Protein AF-A0A399FX85-F1 (afdb_monomer_lite)

pLDDT: mean 77.05, std 16.87, range [41.75, 94.81]

Secondary structure (DSSP, 8-state):
----------------PPPPPPHHHHHHHHHHTTTS-HHHHHHHTT--HHHHHHHHHHHSPPPPP--TTSHHHHHHHHTT--EEEEE-TTT--EEEEETT--B-TTT-PBP-GGGB-

Foldseek 3Di:
DDDDDDPDPPDDDDDDDQDDDDPVLLVVLVVCVVPDDLVVNCVVVVHDSVSSVVSVCVPDDPDPPPPPVCVVVVVVVVVPDPWFFFQDPPVRDTDTDGPPDQADPPPRDGTDPVRTD

Structure (mmCIF, N/CA/C/O backbone):
data_AF-A0A399FX85-F1
#
_entry.id   AF-A0A399FX85-F1
#
loop_
_atom_site.group_PDB
_atom_site.id
_atom_site.type_symbol
_atom_site.label_atom_id
_atom_site.label_alt_id
_atom_site.label_comp_id
_atom_site.label_asym_id
_atom_site.label_entity_id
_atom_site.label_seq_id
_atom_site.pdbx_PDB_ins_code
_atom_site.Cartn_x
_atom_site.Cartn_y
_atom_site.Cartn_z
_atom_site.occupancy
_atom_site.B_iso_or_equiv
_atom_site.auth_seq_id
_atom_site.auth_comp_id
_atom_site.auth_asym_id
_atom_site.auth_atom_id
_atom_site.pdbx_PDB_model_num
ATOM 1 N N . MET A 1 1 ? -49.935 10.277 -2.585 1.00 41.75 1 MET A N 1
ATOM 2 C CA . MET A 1 1 ? -48.493 10.017 -2.371 1.00 41.75 1 MET A CA 1
ATOM 3 C C . MET A 1 1 ? -48.065 10.691 -1.070 1.00 41.75 1 MET A C 1
ATOM 5 O O . MET A 1 1 ? -47.960 11.910 -1.037 1.00 41.75 1 MET A O 1
ATOM 9 N N . ALA A 1 2 ? -47.926 9.936 0.023 1.00 44.16 2 ALA A N 1
ATOM 10 C CA . ALA A 1 2 ? -47.596 10.480 1.344 1.00 44.16 2 ALA A CA 1
ATOM 11 C C . ALA A 1 2 ? -46.074 10.662 1.495 1.00 44.16 2 ALA A C 1
ATOM 13 O O . ALA A 1 2 ? -45.313 9.718 1.291 1.00 44.16 2 ALA A O 1
ATOM 14 N N . LYS A 1 3 ? -45.623 11.870 1.850 1.00 46.69 3 LYS A N 1
ATOM 15 C CA . LYS A 1 3 ? -44.220 12.147 2.193 1.00 46.69 3 LYS A CA 1
ATOM 16 C C . LYS A 1 3 ? -44.025 11.888 3.690 1.00 46.69 3 LYS A C 1
ATOM 18 O O . LYS A 1 3 ? -44.541 12.635 4.513 1.00 46.69 3 LYS A O 1
ATOM 23 N N . VAL A 1 4 ? -43.290 10.833 4.041 1.00 49.19 4 VAL A N 1
ATOM 24 C CA . VAL A 1 4 ? -42.914 10.533 5.432 1.00 49.19 4 VAL A CA 1
ATOM 25 C C . VAL A 1 4 ? -41.712 11.399 5.815 1.00 49.19 4 VAL A C 1
ATOM 27 O O . VAL A 1 4 ? -40.625 11.249 5.256 1.00 49.19 4 VAL A O 1
ATOM 30 N N . ALA A 1 5 ? -41.901 12.318 6.762 1.00 55.50 5 ALA A N 1
ATOM 31 C CA . ALA A 1 5 ? -40.828 13.132 7.320 1.00 55.50 5 ALA A CA 1
ATOM 32 C C . ALA A 1 5 ? -39.948 12.286 8.260 1.00 55.50 5 ALA A C 1
ATOM 34 O O . ALA A 1 5 ? -40.429 11.723 9.243 1.00 55.50 5 ALA A O 1
ATOM 35 N N . LYS A 1 6 ? -38.642 12.200 7.976 1.00 52.44 6 LYS A N 1
ATOM 36 C CA . LYS A 1 6 ? -37.663 11.590 8.887 1.00 52.44 6 LYS A CA 1
ATOM 37 C C . LYS A 1 6 ? -37.387 12.553 10.040 1.00 52.44 6 LYS A C 1
ATOM 39 O O . LYS A 1 6 ? -36.647 13.518 9.886 1.00 52.44 6 LYS A O 1
ATOM 44 N N . VAL A 1 7 ? -37.959 12.272 11.206 1.00 52.44 7 VAL A N 1
ATOM 45 C CA . VAL A 1 7 ? -37.598 12.947 12.456 1.00 52.44 7 VAL A CA 1
ATOM 46 C C . VAL A 1 7 ? -36.324 12.298 12.999 1.00 52.44 7 VAL A C 1
ATOM 48 O O . VAL A 1 7 ? -36.376 11.286 13.691 1.00 52.44 7 VAL A O 1
ATOM 51 N N . THR A 1 8 ? -35.156 12.863 12.697 1.00 51.44 8 THR A N 1
ATOM 52 C CA . THR A 1 8 ? -33.903 12.483 13.368 1.00 51.44 8 THR A CA 1
ATOM 53 C C . THR A 1 8 ? -33.682 13.393 14.573 1.00 51.44 8 THR A C 1
ATOM 55 O O . THR A 1 8 ? -33.075 14.457 14.459 1.00 51.44 8 THR A 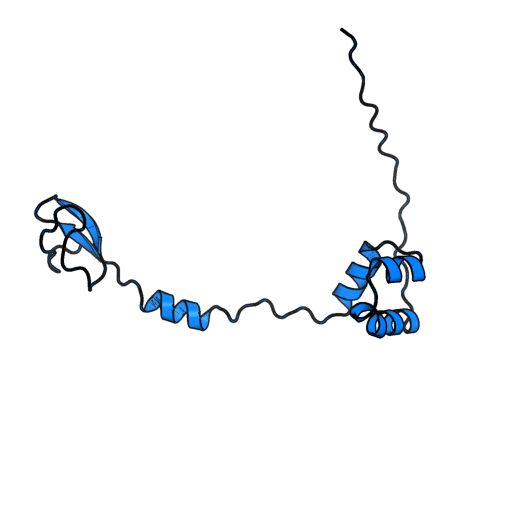O 1
ATOM 58 N N . LYS A 1 9 ? -34.188 12.988 15.745 1.00 47.72 9 LYS A N 1
ATOM 59 C CA . LYS A 1 9 ? -33.844 13.626 17.026 1.00 47.72 9 LYS A CA 1
ATOM 60 C C . LYS A 1 9 ? -32.382 13.314 17.357 1.00 47.72 9 LYS A C 1
ATOM 62 O O . LYS A 1 9 ? -32.075 12.229 17.840 1.00 47.72 9 LYS A O 1
ATOM 67 N N . VAL A 1 10 ? -31.479 14.260 17.115 1.00 54.31 10 VAL A N 1
ATOM 68 C CA . VAL A 1 10 ? -30.117 14.202 17.663 1.00 54.31 10 VAL A CA 1
ATOM 69 C C . VAL A 1 10 ? -30.177 14.753 19.087 1.00 54.31 10 VAL A C 1
ATOM 71 O O . VAL A 1 10 ? -30.204 15.961 19.305 1.00 54.31 10 VAL A O 1
ATOM 74 N N . THR A 1 11 ? -30.273 13.866 20.075 1.00 56.53 11 THR A N 1
ATOM 75 C CA . THR A 1 11 ? -30.253 14.237 21.495 1.00 56.53 11 THR A CA 1
ATOM 76 C C . THR A 1 11 ? -28.838 14.635 21.917 1.00 56.53 11 THR A C 1
ATOM 78 O O . THR A 1 11 ? -27.895 13.867 21.727 1.00 56.53 11 THR A O 1
ATOM 81 N N . LYS A 1 12 ? -28.693 15.830 22.509 1.00 50.66 12 LYS A N 1
ATOM 82 C CA . LY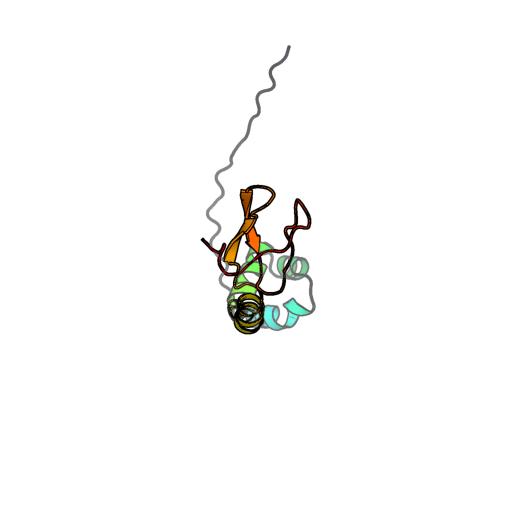S A 1 12 ? -27.460 16.308 23.160 1.00 50.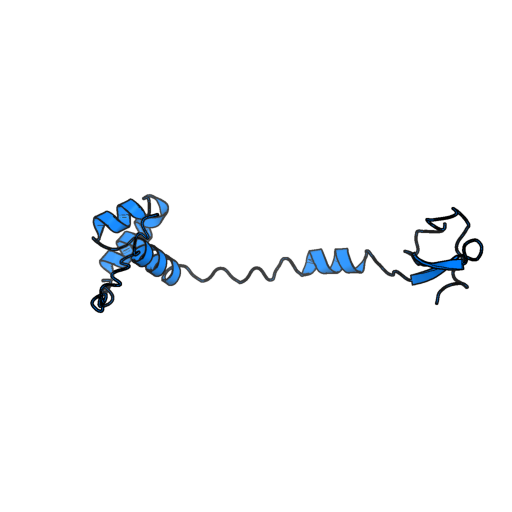66 12 LYS A CA 1
ATOM 83 C C . LYS A 1 12 ? -26.964 15.256 24.160 1.00 50.66 12 LYS A C 1
ATOM 85 O O . LYS A 1 12 ? -27.611 15.012 25.174 1.00 50.66 12 LYS A O 1
ATOM 90 N N . VAL A 1 13 ? -25.819 14.639 23.874 1.00 64.25 13 VAL A N 1
ATOM 91 C CA . VAL A 1 13 ? -25.178 13.664 24.765 1.00 64.25 13 VAL A CA 1
ATOM 92 C C . VAL A 1 13 ? -24.509 14.433 25.904 1.00 64.25 13 VAL A C 1
ATOM 94 O O . VAL A 1 13 ? -23.639 15.270 25.659 1.00 64.25 13 VAL A O 1
ATOM 97 N N . ALA A 1 14 ? -24.932 14.179 27.145 1.00 66.75 14 ALA A N 1
ATOM 98 C CA . ALA A 1 14 ? -24.274 14.718 28.330 1.00 66.75 14 ALA A CA 1
ATOM 99 C C . ALA A 1 14 ? -22.778 14.358 28.313 1.00 66.75 14 ALA A C 1
ATOM 101 O O . ALA A 1 14 ? -22.390 13.263 27.900 1.00 66.75 14 ALA A O 1
ATOM 102 N N . LYS A 1 15 ? -21.924 15.295 28.731 1.00 60.41 15 LYS A N 1
ATOM 103 C CA . LYS A 1 15 ? -20.465 15.150 28.697 1.00 60.41 15 LYS A CA 1
ATOM 104 C C . LYS A 1 15 ? -20.047 14.074 29.711 1.00 60.41 15 LYS A C 1
ATOM 106 O O . LYS A 1 15 ? -19.915 14.359 30.895 1.00 60.41 15 LYS A O 1
ATOM 111 N N . ILE A 1 16 ? -19.882 12.831 29.254 1.00 68.38 16 ILE A N 1
ATOM 112 C CA . ILE A 1 16 ? -19.431 11.711 30.091 1.00 68.38 16 ILE A CA 1
ATOM 113 C C . ILE A 1 16 ? -17.993 12.006 30.523 1.00 68.38 16 ILE A C 1
ATOM 115 O O . ILE A 1 16 ? -17.079 12.025 29.694 1.00 68.38 16 ILE A O 1
ATOM 119 N N . LEU A 1 17 ? -17.796 12.270 31.816 1.00 71.19 17 LEU A N 1
ATOM 120 C CA . LEU A 1 17 ? -16.465 12.432 32.390 1.00 71.19 17 LEU A CA 1
ATOM 121 C C . LEU A 1 17 ? -15.693 11.109 32.262 1.00 71.19 17 LEU A C 1
ATOM 123 O O . LEU A 1 17 ? -16.264 10.036 32.478 1.00 71.19 17 LEU A O 1
ATOM 127 N N . PRO A 1 18 ? -14.403 11.149 31.890 1.00 68.75 18 PRO A N 1
ATOM 128 C CA . PRO A 1 18 ? -13.610 9.938 31.755 1.00 68.75 18 PRO A CA 1
ATOM 129 C C . PRO A 1 18 ? -13.466 9.241 33.115 1.00 68.75 18 PRO A C 1
ATOM 131 O O . PRO A 1 18 ? -13.084 9.872 34.100 1.00 68.75 18 PRO A O 1
ATOM 134 N N . LYS A 1 19 ? -13.734 7.928 33.157 1.00 78.69 19 LYS A N 1
ATOM 135 C CA . LYS A 1 19 ? -13.485 7.095 34.343 1.00 78.69 19 LYS A CA 1
ATOM 136 C C . LYS A 1 19 ? -12.008 7.200 34.745 1.00 78.69 19 LYS A C 1
ATOM 138 O O . LYS A 1 19 ? -11.122 6.987 33.909 1.00 78.69 19 LYS A O 1
ATOM 143 N N . LYS A 1 20 ? -11.756 7.509 36.020 1.00 84.00 20 LYS A N 1
ATOM 144 C CA . LYS A 1 20 ? -10.436 7.370 36.644 1.00 84.00 20 LYS A CA 1
ATOM 145 C C . LYS A 1 20 ? -10.234 5.891 36.962 1.00 84.00 20 LYS A C 1
ATOM 147 O O . LYS A 1 20 ? -11.090 5.300 37.608 1.00 84.00 20 LYS A O 1
ATOM 152 N N . TRP A 1 21 ? -9.158 5.313 36.445 1.00 85.62 21 TRP A N 1
ATOM 153 C CA . TRP A 1 21 ? -8.792 3.924 36.704 1.00 85.62 21 TRP A CA 1
ATOM 154 C C . TRP A 1 21 ? -7.882 3.878 37.926 1.00 85.62 21 TRP A C 1
ATOM 156 O O . TRP A 1 21 ? -6.935 4.667 37.979 1.00 85.62 21 TRP A O 1
ATOM 166 N N . THR A 1 22 ? -8.164 2.996 38.880 1.00 89.56 22 THR A N 1
ATOM 167 C CA . THR A 1 22 ? -7.237 2.727 39.988 1.00 89.56 22 THR A CA 1
ATOM 168 C C . THR A 1 22 ? -6.160 1.732 39.557 1.00 89.56 22 THR A C 1
ATOM 170 O O . THR A 1 22 ? -6.284 1.047 38.540 1.00 89.56 22 THR A O 1
ATOM 173 N N . GLU A 1 23 ? -5.072 1.654 40.320 1.00 85.81 23 GLU A N 1
ATOM 174 C CA . GLU A 1 23 ? -3.971 0.732 40.027 1.00 85.81 23 GLU A CA 1
ATOM 175 C C . GLU A 1 23 ? -4.398 -0.743 40.132 1.00 85.81 23 GLU A C 1
ATOM 177 O O . GLU A 1 23 ? -3.986 -1.579 39.327 1.00 85.81 23 GLU A O 1
ATOM 182 N N . GLU A 1 24 ? -5.309 -1.048 41.056 1.00 86.50 24 GLU A N 1
ATOM 183 C CA . GLU A 1 24 ? -5.924 -2.370 41.207 1.00 86.50 24 GLU A CA 1
ATOM 184 C C . GLU A 1 24 ? -6.743 -2.763 39.971 1.00 86.50 24 GLU A C 1
ATOM 186 O O . GLU A 1 24 ? -6.599 -3.870 39.449 1.00 86.50 24 GLU A O 1
ATOM 191 N N . GLU A 1 25 ? -7.562 -1.841 39.448 1.00 87.06 25 GLU A N 1
ATOM 192 C CA . GLU A 1 25 ? -8.332 -2.075 38.223 1.00 87.06 25 GLU A CA 1
ATOM 193 C C . GLU A 1 25 ? -7.408 -2.292 37.016 1.00 87.06 25 GLU A C 1
ATOM 195 O O . GLU A 1 25 ? -7.680 -3.137 36.159 1.00 87.06 25 GLU A O 1
ATOM 200 N N . ASP A 1 26 ? -6.293 -1.564 36.952 1.00 87.38 26 ASP A N 1
ATOM 201 C CA . ASP A 1 26 ? -5.290 -1.726 35.901 1.00 87.38 26 ASP A CA 1
ATOM 202 C C . ASP A 1 26 ? -4.630 -3.101 35.950 1.00 87.38 26 ASP A C 1
ATOM 204 O O . ASP A 1 26 ? -4.484 -3.746 34.907 1.00 87.38 26 ASP A O 1
ATOM 208 N N . ASN A 1 27 ? -4.257 -3.562 37.143 1.00 88.38 27 ASN A N 1
ATOM 209 C CA . ASN A 1 27 ? -3.652 -4.876 37.338 1.00 88.38 27 ASN A CA 1
ATOM 210 C C . ASN A 1 27 ? -4.647 -5.998 37.027 1.00 88.38 27 ASN A C 1
ATOM 212 O O . ASN A 1 27 ? -4.311 -6.911 36.270 1.00 88.38 27 ASN A O 1
ATOM 216 N N . PHE A 1 28 ? -5.907 -5.860 37.450 1.00 89.56 28 PHE A N 1
ATOM 217 C CA . PHE A 1 28 ? -6.956 -6.806 37.079 1.00 89.56 28 PHE A CA 1
ATOM 218 C C . PHE A 1 28 ? -7.122 -6.899 35.561 1.00 89.56 28 PHE A C 1
ATOM 220 O O . PHE A 1 28 ? -7.206 -7.999 35.007 1.00 89.56 28 PHE A O 1
ATOM 227 N N . ILE A 1 29 ? -7.151 -5.759 34.857 1.00 88.06 29 ILE A N 1
ATOM 228 C CA . ILE A 1 29 ? -7.259 -5.778 33.399 1.00 88.06 29 ILE A CA 1
ATOM 229 C C . ILE A 1 29 ? -6.031 -6.457 32.805 1.00 88.06 29 ILE A C 1
ATOM 231 O O . ILE A 1 29 ? -6.234 -7.311 31.950 1.00 88.06 29 ILE A O 1
ATOM 235 N N . LYS A 1 30 ? -4.803 -6.130 33.240 1.00 85.88 30 LYS A N 1
ATOM 236 C CA . LYS A 1 30 ? -3.545 -6.720 32.730 1.00 85.88 30 LYS A CA 1
ATOM 237 C C . LYS A 1 30 ? -3.529 -8.248 32.812 1.00 85.88 30 LYS A C 1
ATOM 239 O O . LYS A 1 30 ? -3.092 -8.886 31.857 1.00 85.88 30 LYS A O 1
ATOM 244 N N . GLU A 1 31 ? -4.025 -8.821 33.899 1.00 87.06 31 GLU A N 1
ATOM 245 C CA . GLU A 1 31 ? -4.041 -10.273 34.102 1.00 87.06 31 GLU A CA 1
ATOM 246 C C . GLU A 1 31 ? -5.165 -10.964 33.322 1.00 87.06 31 GLU A C 1
ATOM 248 O O . GLU A 1 31 ? -4.991 -12.070 32.803 1.00 87.06 31 GLU A O 1
ATOM 253 N N . ASN A 1 32 ? -6.315 -10.297 33.184 1.00 86.81 32 ASN A N 1
ATOM 254 C CA . ASN A 1 32 ? -7.521 -10.918 32.643 1.00 86.81 32 ASN A CA 1
ATOM 255 C C . ASN A 1 32 ? -7.771 -10.632 31.157 1.00 86.81 32 ASN A C 1
ATOM 257 O O . ASN A 1 32 ? -8.462 -11.416 30.513 1.00 86.81 32 ASN A O 1
ATOM 261 N N . TYR A 1 33 ? -7.203 -9.578 30.554 1.00 83.56 33 TYR A N 1
ATOM 262 C CA . TYR A 1 33 ? -7.515 -9.207 29.158 1.00 83.56 33 TYR A CA 1
ATOM 263 C C . TYR A 1 33 ? -7.070 -10.227 28.103 1.00 83.56 33 TYR A C 1
ATOM 265 O O . TYR A 1 33 ? -7.534 -10.157 26.964 1.00 83.56 33 TYR A O 1
ATOM 273 N N . LEU A 1 34 ? -6.155 -11.136 28.451 1.00 82.00 34 LEU A N 1
ATOM 274 C CA . LEU A 1 34 ? -5.741 -12.246 27.587 1.00 82.00 34 LEU A CA 1
ATOM 275 C C . LEU A 1 34 ? -6.632 -13.484 27.751 1.00 82.00 34 LEU A C 1
ATOM 277 O O . LEU A 1 34 ? -6.717 -14.285 26.827 1.00 82.00 34 LEU A O 1
ATOM 281 N N . ARG A 1 35 ? -7.278 -13.641 28.912 1.00 85.31 35 ARG A N 1
ATOM 282 C CA . ARG A 1 35 ? -8.084 -14.818 29.272 1.00 85.31 35 ARG A CA 1
ATOM 283 C C . ARG A 1 35 ? -9.581 -14.595 29.056 1.00 85.31 35 ARG A C 1
ATOM 285 O O . ARG A 1 35 ? -10.300 -15.532 28.732 1.00 85.31 35 ARG A O 1
ATOM 292 N N . MET A 1 36 ? -10.052 -13.362 29.235 1.00 83.38 36 MET A N 1
ATOM 293 C CA . MET A 1 36 ? -11.461 -12.984 29.159 1.00 83.38 36 MET A CA 1
ATOM 294 C C . MET A 1 36 ? -11.762 -12.156 27.911 1.00 83.38 36 MET A C 1
ATOM 296 O O . MET A 1 36 ? -10.955 -11.335 27.471 1.00 83.38 36 MET A O 1
ATOM 300 N N . ASP A 1 37 ? -12.981 -12.304 27.387 1.00 89.12 37 ASP A N 1
ATOM 301 C CA . ASP A 1 37 ? -13.464 -11.434 26.319 1.00 89.12 37 ASP A CA 1
ATOM 302 C C . ASP A 1 37 ? -13.612 -9.983 26.806 1.00 89.12 37 ASP A C 1
ATOM 304 O O . ASP A 1 37 ? -14.055 -9.701 27.926 1.00 89.12 37 ASP A O 1
ATOM 308 N N . LYS A 1 38 ? -13.308 -9.026 25.927 1.00 88.81 38 LYS A N 1
ATOM 309 C CA . LYS A 1 38 ? -13.361 -7.594 26.253 1.00 88.81 38 LYS A CA 1
ATOM 310 C C . LYS A 1 38 ? -14.771 -7.146 26.640 1.00 88.81 38 LYS A C 1
ATOM 312 O O . LYS A 1 38 ? -14.909 -6.216 27.434 1.00 88.81 38 LYS A O 1
ATOM 317 N N . LYS A 1 39 ? -15.821 -7.800 26.118 1.00 88.38 39 LYS A N 1
ATOM 318 C CA . LYS A 1 39 ? -17.211 -7.532 26.529 1.00 88.38 39 LYS A CA 1
ATOM 319 C C . LYS A 1 39 ? -17.468 -7.986 27.962 1.00 88.38 39 LYS A C 1
ATOM 321 O O . LYS A 1 39 ? -18.217 -7.326 28.675 1.00 88.38 39 LYS A O 1
ATOM 326 N N . ALA A 1 40 ? -16.865 -9.092 28.398 1.00 88.12 40 ALA A N 1
ATOM 327 C CA . ALA A 1 40 ? -16.980 -9.560 29.776 1.00 88.12 40 ALA A CA 1
ATOM 328 C C . ALA A 1 40 ? -16.293 -8.586 30.745 1.00 88.12 40 ALA A C 1
ATOM 330 O O . ALA A 1 40 ? -16.904 -8.188 31.731 1.00 88.12 40 ALA A O 1
ATOM 331 N N . LEU A 1 41 ? -15.098 -8.099 30.398 1.00 89.06 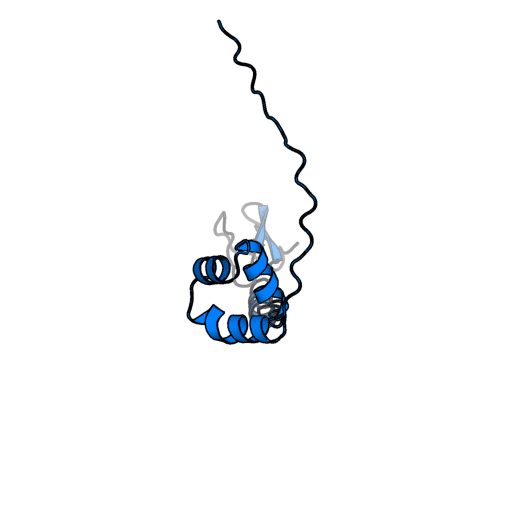41 LEU A N 1
ATOM 332 C CA . LEU A 1 41 ? -14.417 -7.051 31.169 1.00 89.06 41 LEU A CA 1
ATOM 333 C C . LEU A 1 41 ? -15.229 -5.754 31.232 1.00 89.06 41 LEU A C 1
ATOM 335 O O . LEU A 1 41 ? -15.377 -5.162 32.296 1.00 89.06 41 LEU A O 1
ATOM 339 N N . ALA A 1 42 ? -15.803 -5.329 30.107 1.00 90.62 42 ALA A N 1
ATOM 340 C CA . ALA A 1 42 ? -16.659 -4.148 30.059 1.00 90.62 42 ALA A CA 1
ATOM 341 C C . ALA A 1 42 ? -17.864 -4.273 31.008 1.00 90.62 42 ALA A C 1
ATOM 343 O O . ALA A 1 42 ? -18.162 -3.330 31.741 1.00 90.62 42 ALA A O 1
ATOM 344 N N . ARG A 1 43 ? -18.499 -5.456 31.046 1.00 90.00 43 ARG A N 1
ATOM 345 C CA . ARG A 1 43 ? -19.594 -5.764 31.979 1.00 90.00 43 ARG A CA 1
ATOM 346 C C . ARG A 1 43 ? -19.138 -5.733 33.437 1.00 90.00 43 ARG A C 1
ATOM 348 O O . ARG A 1 43 ? -19.822 -5.118 34.242 1.00 90.00 43 ARG A O 1
ATOM 355 N N . ASN A 1 44 ? -17.977 -6.311 33.751 1.00 87.19 44 ASN A N 1
ATOM 356 C CA . ASN A 1 44 ? -17.436 -6.343 35.115 1.00 87.19 44 ASN A CA 1
ATOM 357 C C . ASN A 1 44 ? -17.215 -4.938 35.698 1.00 87.19 44 ASN A C 1
ATOM 359 O O . ASN A 1 44 ? -17.473 -4.695 36.868 1.00 87.19 44 ASN A O 1
ATOM 363 N N . PHE A 1 45 ? -16.769 -3.996 34.864 1.00 85.81 45 PHE A N 1
ATOM 364 C CA . PHE A 1 45 ? -16.460 -2.629 35.290 1.00 85.81 45 PHE A CA 1
ATOM 365 C C . PHE A 1 45 ? -17.587 -1.616 35.040 1.00 85.81 45 PHE A C 1
ATOM 367 O O . PHE A 1 45 ? -17.395 -0.431 35.325 1.00 85.81 45 PHE A O 1
ATOM 374 N N . GLY A 1 46 ? -18.717 -2.040 34.462 1.00 87.44 46 GLY A N 1
ATOM 375 C CA . GLY A 1 46 ? -19.820 -1.150 34.081 1.00 87.44 46 GLY A CA 1
ATOM 376 C C . GLY A 1 46 ? -19.431 -0.088 33.045 1.00 87.44 46 GLY A C 1
ATOM 377 O O . GLY A 1 46 ? -20.016 0.992 33.005 1.00 87.44 46 GLY A O 1
ATOM 378 N N . VAL A 1 47 ? -18.413 -0.354 32.220 1.00 87.94 47 VAL A N 1
ATOM 379 C CA . VAL A 1 47 ? -17.896 0.601 31.227 1.00 87.94 47 VAL A CA 1
ATOM 380 C C . VAL A 1 47 ? -18.223 0.165 29.806 1.00 87.94 47 VAL A C 1
ATOM 382 O O . VAL A 1 47 ? -18.519 -0.992 29.524 1.00 87.94 47 VAL A O 1
ATOM 385 N N . THR A 1 48 ? -18.108 1.094 28.859 1.00 88.25 48 THR A N 1
ATOM 386 C CA . THR A 1 48 ? -18.216 0.751 27.440 1.00 88.25 48 THR A CA 1
ATOM 387 C C . THR A 1 48 ? -17.015 -0.074 26.977 1.00 88.25 48 THR A C 1
ATOM 389 O O . THR A 1 48 ? -15.882 0.128 27.423 1.00 88.25 48 THR A O 1
ATOM 392 N N . LEU A 1 49 ? -17.235 -0.953 25.996 1.00 88.94 49 LEU A N 1
ATOM 393 C CA . LEU A 1 49 ? -16.168 -1.744 25.375 1.00 88.94 49 LEU A CA 1
ATOM 394 C C . LEU A 1 49 ? -15.033 -0.861 24.830 1.00 88.94 49 LEU A C 1
ATOM 396 O O . LEU A 1 49 ? -13.860 -1.177 25.013 1.00 88.94 49 LEU A O 1
ATOM 400 N N . LYS A 1 50 ? -15.372 0.301 24.253 1.00 87.38 50 LYS A N 1
ATOM 401 C CA . LYS A 1 50 ? -14.390 1.293 23.782 1.00 87.38 50 LYS A CA 1
ATOM 402 C C . LYS A 1 50 ? -13.485 1.820 24.901 1.00 87.38 50 LYS A C 1
ATOM 404 O O . LYS A 1 50 ? -12.311 2.084 24.648 1.00 87.38 50 LYS A O 1
ATOM 409 N N . SER A 1 51 ? -14.003 1.962 26.124 1.00 88.00 51 SER A N 1
ATOM 410 C CA . SER A 1 51 ? -13.207 2.379 27.286 1.00 88.00 51 SER A CA 1
ATOM 411 C C . SER A 1 51 ? -12.136 1.336 27.623 1.00 88.00 51 SER A C 1
ATOM 413 O O . SER A 1 51 ? -10.959 1.682 27.753 1.00 88.00 51 SER A O 1
ATOM 415 N N . ILE A 1 52 ? -12.518 0.052 27.649 1.00 90.12 52 ILE A N 1
ATOM 416 C CA . ILE A 1 52 ? -11.602 -1.079 27.878 1.00 90.12 52 ILE A CA 1
ATOM 417 C C . ILE A 1 52 ? -10.560 -1.177 26.763 1.00 90.12 52 ILE A C 1
ATOM 419 O O . ILE A 1 52 ? -9.367 -1.274 27.038 1.00 90.12 52 ILE A O 1
ATOM 423 N N . GLU A 1 53 ? -10.969 -1.085 25.498 1.00 89.56 53 GLU A N 1
ATOM 424 C CA . GLU A 1 53 ? -10.032 -1.137 24.371 1.00 89.56 53 GLU A CA 1
ATOM 425 C C . GLU A 1 53 ? -9.030 0.017 24.392 1.00 89.56 53 GLU A C 1
ATOM 427 O O . GLU A 1 53 ? -7.828 -0.195 24.215 1.00 89.56 53 GLU A O 1
ATOM 432 N N . GLY A 1 54 ? -9.504 1.236 24.659 1.00 88.88 54 GLY A N 1
ATOM 433 C CA . GLY A 1 54 ? -8.647 2.407 24.807 1.00 88.88 54 GLY A CA 1
ATOM 434 C C . GLY A 1 54 ? -7.680 2.277 25.984 1.00 88.88 54 GLY A C 1
ATOM 435 O O . GLY A 1 54 ? -6.539 2.735 25.897 1.00 88.88 54 GLY A O 1
ATOM 436 N N . LYS A 1 55 ? -8.101 1.631 27.076 1.00 88.81 55 LYS A N 1
ATOM 437 C CA . LYS A 1 55 ? -7.243 1.348 28.227 1.00 88.81 55 LYS A CA 1
ATOM 438 C C . LYS A 1 55 ? -6.169 0.309 27.893 1.00 88.81 55 LYS A C 1
ATOM 440 O O . LYS A 1 55 ? -4.990 0.610 28.053 1.00 88.81 55 LYS A O 1
ATOM 445 N N . ILE A 1 56 ? -6.543 -0.835 27.317 1.00 88.44 56 ILE A N 1
ATOM 446 C CA . ILE A 1 56 ? -5.600 -1.879 26.870 1.00 88.44 56 ILE A CA 1
ATOM 447 C C . ILE A 1 56 ? -4.585 -1.306 25.873 1.00 88.44 56 ILE A C 1
ATOM 449 O O . ILE A 1 56 ? -3.391 -1.582 25.971 1.00 88.44 56 ILE A O 1
ATOM 453 N N . ARG A 1 57 ? -5.031 -0.460 24.935 1.00 86.38 57 ARG A N 1
ATOM 454 C CA . ARG A 1 57 ? -4.148 0.182 23.949 1.00 86.38 57 ARG A CA 1
ATOM 455 C C . ARG A 1 57 ? -3.118 1.117 24.586 1.00 86.38 57 ARG A C 1
ATOM 457 O O . ARG A 1 57 ? -2.036 1.259 24.033 1.00 86.38 57 ARG A O 1
ATOM 464 N N . ARG A 1 58 ? -3.458 1.777 25.698 1.00 84.50 58 ARG A N 1
ATOM 465 C CA . ARG A 1 58 ? -2.532 2.647 26.444 1.00 84.50 58 ARG A CA 1
ATOM 466 C C . ARG A 1 58 ? -1.544 1.856 27.300 1.00 84.50 58 ARG A C 1
ATOM 468 O O . ARG A 1 58 ? -0.433 2.327 27.484 1.00 84.50 58 ARG A O 1
ATOM 475 N N . MET A 1 59 ? -1.944 0.684 27.797 1.00 81.81 59 MET A N 1
ATOM 476 C CA . MET A 1 59 ? -1.079 -0.178 28.612 1.00 81.81 59 MET A CA 1
ATOM 477 C C . MET A 1 59 ? -0.082 -0.984 27.780 1.00 81.81 59 MET A C 1
ATOM 479 O O . MET A 1 59 ? 1.026 -1.241 28.236 1.00 81.81 59 MET A O 1
ATOM 483 N N . LYS A 1 60 ? -0.456 -1.404 26.566 1.00 74.94 60 LYS A N 1
ATOM 484 C CA . LYS A 1 60 ? 0.477 -2.121 25.694 1.00 74.94 60 LYS A CA 1
ATOM 485 C C . LYS A 1 60 ? 1.550 -1.160 25.172 1.00 74.94 60 LYS A C 1
ATOM 487 O O . LYS A 1 60 ? 1.184 -0.091 24.672 1.00 74.94 60 LYS A O 1
ATOM 492 N N . PRO A 1 61 ? 2.841 -1.544 25.188 1.00 70.31 61 PRO A N 1
ATOM 493 C CA . PRO A 1 61 ? 3.842 -0.808 24.434 1.00 70.31 61 PRO A CA 1
ATOM 494 C C . PRO A 1 61 ? 3.382 -0.760 22.976 1.00 70.31 61 PRO A C 1
ATOM 496 O O . PRO A 1 61 ? 2.884 -1.754 22.430 1.00 70.31 61 PRO A O 1
ATOM 499 N N . LYS A 1 62 ? 3.472 0.421 22.352 1.00 63.38 62 LYS A N 1
ATOM 500 C CA . LYS A 1 62 ? 3.161 0.552 20.926 1.00 63.38 62 LYS A CA 1
ATOM 501 C C . LYS A 1 62 ? 4.028 -0.470 20.204 1.00 63.38 62 LYS A C 1
ATOM 503 O O . LYS A 1 62 ? 5.246 -0.434 20.353 1.00 63.38 62 LYS A O 1
ATOM 508 N N . LYS A 1 63 ? 3.403 -1.374 19.439 1.00 58.69 63 LYS A N 1
ATOM 509 C CA . LYS A 1 63 ? 4.159 -2.227 18.519 1.00 58.69 63 LYS A CA 1
ATOM 510 C C . LYS A 1 63 ? 5.076 -1.293 17.724 1.00 58.69 63 LYS A C 1
ATOM 512 O O . LYS A 1 63 ? 4.556 -0.271 17.247 1.00 58.69 63 LYS A O 1
ATOM 517 N N . PRO A 1 64 ? 6.387 -1.576 17.613 1.00 53.22 64 PRO A N 1
ATOM 518 C CA . PRO A 1 64 ? 7.220 -0.811 16.703 1.00 53.22 64 PRO A CA 1
ATOM 519 C C . PRO A 1 64 ? 6.492 -0.797 15.360 1.00 53.22 64 PRO A C 1
ATOM 521 O O . PRO A 1 64 ? 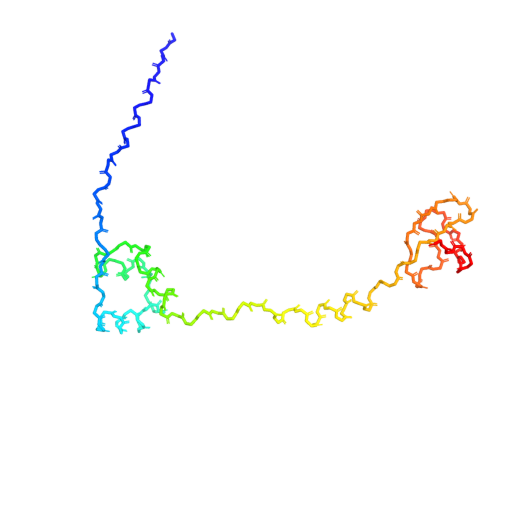5.907 -1.806 14.945 1.00 53.22 64 PRO A O 1
ATOM 524 N N . LYS A 1 65 ? 6.403 0.383 14.733 1.00 56.16 65 LYS A N 1
ATOM 525 C CA . LYS A 1 65 ? 5.892 0.464 13.363 1.00 56.16 65 LYS A CA 1
ATOM 526 C C . LYS A 1 65 ? 6.698 -0.578 12.590 1.00 56.16 65 LYS A C 1
ATOM 528 O O . LYS A 1 65 ? 7.915 -0.542 12.686 1.00 56.16 65 LYS A O 1
ATOM 533 N N . LEU A 1 66 ? 6.042 -1.529 11.924 1.00 55.03 66 LEU A N 1
ATOM 534 C CA . LEU A 1 66 ? 6.692 -2.548 11.095 1.00 55.03 66 LEU A CA 1
ATOM 535 C C . LEU A 1 66 ? 7.520 -1.846 10.001 1.00 55.03 66 LEU A C 1
ATOM 537 O O . LEU A 1 66 ? 7.039 -1.650 8.890 1.00 55.03 66 LEU A O 1
ATOM 541 N N . THR A 1 67 ? 8.734 -1.408 10.322 1.00 51.81 67 THR A N 1
ATOM 542 C CA . THR A 1 67 ? 9.685 -0.776 9.398 1.00 51.81 67 THR A CA 1
ATOM 543 C C . THR A 1 67 ? 10.700 -1.786 8.863 1.00 51.81 67 THR A C 1
ATOM 545 O O . THR A 1 67 ? 11.452 -1.468 7.951 1.00 51.81 67 THR A O 1
ATOM 548 N N . GLU A 1 68 ? 10.656 -3.030 9.342 1.00 54.47 68 GLU A N 1
ATOM 549 C CA . GLU A 1 68 ? 11.632 -4.094 9.055 1.00 54.47 68 GLU A CA 1
ATOM 550 C C . GLU A 1 68 ? 11.219 -5.050 7.927 1.00 54.47 68 GLU A C 1
ATOM 552 O O . GLU A 1 68 ? 11.836 -6.083 7.727 1.00 54.47 68 GLU A O 1
ATOM 557 N N . LYS A 1 69 ? 10.207 -4.709 7.120 1.00 45.94 69 LYS A N 1
ATOM 558 C CA . LYS A 1 69 ? 9.991 -5.382 5.819 1.00 45.94 69 LYS A CA 1
ATOM 559 C C . LYS A 1 69 ? 10.689 -4.662 4.661 1.00 45.94 69 LYS A C 1
ATOM 561 O O . LYS A 1 69 ? 10.368 -4.923 3.503 1.00 45.94 69 LYS A O 1
ATOM 566 N N . ARG A 1 70 ? 11.574 -3.698 4.950 1.00 49.81 70 ARG A N 1
ATOM 567 C CA . ARG A 1 70 ? 12.173 -2.828 3.929 1.00 49.81 70 ARG A CA 1
ATOM 568 C C . ARG A 1 70 ? 13.467 -3.389 3.338 1.00 49.81 70 ARG A C 1
ATOM 570 O O . ARG A 1 70 ? 13.670 -3.157 2.158 1.00 49.81 70 ARG A O 1
ATOM 577 N N . THR A 1 71 ? 14.264 -4.153 4.087 1.00 50.59 71 THR A N 1
ATOM 578 C CA . THR A 1 71 ? 15.610 -4.599 3.672 1.00 50.59 71 THR A CA 1
ATOM 579 C C . THR A 1 71 ? 15.585 -5.802 2.723 1.00 50.59 71 THR A C 1
ATOM 581 O O . THR A 1 71 ? 16.104 -5.716 1.617 1.00 50.59 71 THR A O 1
ATOM 584 N N . GLU A 1 72 ? 14.854 -6.874 3.038 1.00 49.69 72 GLU A N 1
ATOM 585 C CA . GLU A 1 72 ? 14.730 -8.017 2.107 1.00 49.69 72 GLU A CA 1
ATOM 586 C C . GLU A 1 72 ? 13.922 -7.664 0.847 1.00 49.69 72 GLU A C 1
ATOM 588 O O . GLU A 1 72 ? 14.126 -8.212 -0.237 1.00 49.69 72 GLU A O 1
ATOM 593 N N . LYS A 1 73 ? 12.989 -6.713 0.971 1.00 45.62 73 LYS A N 1
ATOM 594 C CA . LYS A 1 73 ? 12.153 -6.254 -0.140 1.00 45.62 73 LYS A CA 1
ATOM 595 C C . LYS A 1 73 ? 12.880 -5.240 -1.028 1.00 45.62 73 LYS A C 1
ATOM 597 O O . LYS A 1 73 ? 12.536 -5.165 -2.202 1.00 45.62 73 LYS A O 1
ATOM 602 N N . SER A 1 74 ? 13.849 -4.476 -0.509 1.00 49.06 74 SER A N 1
ATOM 603 C CA . SER A 1 74 ? 14.658 -3.543 -1.307 1.00 49.06 74 SER A CA 1
ATOM 604 C C . SER A 1 74 ? 15.694 -4.279 -2.142 1.00 49.06 74 SER A C 1
ATOM 606 O O . SER A 1 74 ? 15.735 -4.055 -3.343 1.00 49.06 74 SER A O 1
ATOM 608 N N . GLU A 1 75 ? 16.418 -5.242 -1.569 1.00 51.47 75 GLU A N 1
ATOM 609 C CA . GLU A 1 75 ? 17.437 -6.004 -2.307 1.00 51.47 75 GLU A CA 1
ATOM 610 C C . GLU A 1 75 ? 16.839 -6.921 -3.384 1.00 51.47 75 GLU A C 1
ATOM 612 O O . GLU A 1 75 ? 17.453 -7.168 -4.422 1.00 51.47 75 GLU A O 1
ATOM 617 N N . LYS A 1 76 ? 15.622 -7.432 -3.156 1.00 47.72 76 LYS A N 1
ATOM 618 C CA . LYS A 1 76 ? 14.880 -8.223 -4.149 1.00 47.72 76 LYS A CA 1
ATOM 619 C C . LYS A 1 76 ? 14.262 -7.341 -5.240 1.00 47.72 76 LYS A C 1
ATOM 621 O O . LYS A 1 76 ? 14.107 -7.799 -6.361 1.00 47.72 76 LYS A O 1
ATOM 626 N N . LYS A 1 77 ? 13.930 -6.082 -4.927 1.00 49.22 77 LYS A N 1
ATOM 627 C CA . LYS A 1 77 ? 13.412 -5.081 -5.879 1.00 49.22 77 LYS A CA 1
ATOM 628 C C . LYS A 1 77 ? 14.526 -4.454 -6.727 1.00 49.22 77 LYS A C 1
ATOM 630 O O . LYS A 1 77 ? 14.280 -4.123 -7.877 1.00 49.22 77 LYS A O 1
ATOM 635 N N . GLU A 1 78 ? 15.727 -4.330 -6.172 1.00 51.88 78 GLU A N 1
ATOM 636 C CA . GLU A 1 78 ? 16.922 -3.786 -6.828 1.00 51.88 78 GLU A CA 1
ATOM 637 C C . GLU A 1 78 ? 17.582 -4.803 -7.770 1.00 51.88 78 GLU A C 1
ATOM 639 O O . GLU A 1 78 ? 17.927 -4.458 -8.894 1.00 51.88 78 GLU A O 1
ATOM 644 N N . ARG A 1 79 ? 17.631 -6.089 -7.388 1.00 51.06 79 ARG A N 1
ATOM 645 C CA . ARG A 1 79 ? 18.078 -7.176 -8.281 1.00 51.06 79 ARG A CA 1
ATOM 646 C C . ARG A 1 79 ? 17.146 -7.456 -9.463 1.00 51.06 79 ARG A C 1
ATOM 648 O O . ARG A 1 79 ? 17.532 -8.206 -10.352 1.00 51.06 79 ARG A O 1
ATOM 655 N N . LEU A 1 80 ? 15.924 -6.920 -9.460 1.00 57.91 80 LEU A N 1
ATOM 656 C CA . LEU A 1 80 ? 14.902 -7.318 -10.425 1.00 57.91 80 LEU A CA 1
ATOM 657 C C . LEU A 1 80 ? 14.804 -6.452 -11.684 1.00 57.91 80 LEU A C 1
ATOM 659 O O . LEU A 1 80 ? 14.267 -6.967 -12.654 1.00 57.91 80 LEU A O 1
ATOM 663 N N . LEU A 1 81 ? 15.242 -5.189 -11.737 1.00 63.59 81 LEU A N 1
ATOM 664 C CA . LEU A 1 81 ? 14.864 -4.340 -12.881 1.00 63.59 81 LEU A CA 1
ATOM 665 C C . LEU A 1 81 ? 15.866 -3.212 -13.169 1.00 63.59 81 LEU A C 1
ATOM 667 O O . LEU A 1 81 ? 15.595 -2.050 -12.868 1.00 63.59 81 LEU A O 1
ATOM 671 N N . ILE A 1 82 ? 16.972 -3.523 -13.849 1.00 67.56 82 ILE A N 1
ATOM 672 C CA . ILE A 1 82 ? 17.502 -2.555 -14.819 1.00 67.56 82 ILE A CA 1
ATOM 673 C C . ILE A 1 82 ? 16.676 -2.771 -16.084 1.00 67.56 82 ILE A C 1
ATOM 675 O O . ILE A 1 82 ? 16.922 -3.685 -16.867 1.00 67.56 82 ILE A O 1
ATOM 679 N N . HIS A 1 83 ? 15.610 -1.988 -16.197 1.00 82.38 83 HIS A N 1
ATOM 680 C CA . HIS A 1 83 ? 14.710 -2.000 -17.341 1.00 82.38 83 HIS A CA 1
ATOM 681 C C . HIS A 1 83 ? 15.172 -0.904 -18.293 1.00 82.38 83 HIS A C 1
ATOM 683 O O . HIS A 1 83 ? 15.091 0.275 -17.949 1.00 82.38 83 HIS A O 1
ATOM 689 N N . GLN A 1 84 ? 15.710 -1.281 -19.447 1.00 87.19 84 GLN A N 1
ATOM 690 C CA . GLN A 1 84 ? 16.121 -0.334 -20.478 1.00 87.19 84 GLN A CA 1
ATOM 691 C C . GLN A 1 84 ? 15.016 -0.230 -21.519 1.00 87.19 84 GLN A C 1
ATOM 693 O O . GLN A 1 84 ? 14.457 -1.242 -21.942 1.00 87.19 84 GLN A O 1
ATOM 698 N N . ASN A 1 85 ? 14.690 0.991 -21.933 1.00 92.06 85 ASN A N 1
ATOM 699 C CA . ASN A 1 85 ? 13.759 1.195 -23.033 1.00 92.06 85 ASN A CA 1
ATOM 700 C C . ASN A 1 85 ? 14.484 0.860 -24.332 1.00 92.06 85 ASN A C 1
ATOM 702 O O . ASN A 1 85 ? 15.452 1.525 -24.683 1.00 92.06 85 ASN A O 1
ATOM 706 N N . VAL A 1 86 ? 14.034 -0.175 -25.036 1.00 92.69 86 VAL A N 1
ATOM 707 C CA . VAL A 1 86 ? 14.636 -0.614 -26.298 1.00 92.69 86 VAL A CA 1
ATOM 708 C C . VAL A 1 86 ? 13.617 -0.444 -27.408 1.00 92.69 86 VAL A C 1
ATOM 710 O O . VAL A 1 86 ? 12.465 -0.875 -27.294 1.00 92.69 86 VAL A O 1
ATOM 713 N N . ARG A 1 87 ? 14.045 0.159 -28.516 1.00 94.06 87 ARG A N 1
ATOM 714 C CA . ARG A 1 87 ? 13.242 0.208 -29.735 1.00 94.06 87 ARG A CA 1
ATOM 715 C C . ARG A 1 87 ? 13.453 -1.060 -30.545 1.00 94.06 87 ARG A C 1
ATOM 717 O O . ARG A 1 87 ? 14.555 -1.347 -30.999 1.00 94.06 87 ARG A O 1
ATOM 724 N N . CYS A 1 88 ? 12.386 -1.801 -30.810 1.00 94.06 88 CYS A N 1
ATOM 725 C CA . CYS A 1 88 ? 12.478 -2.918 -31.740 1.00 94.06 88 CYS A CA 1
ATOM 726 C C . CYS A 1 88 ? 12.662 -2.405 -33.178 1.00 94.06 88 CYS A C 1
ATOM 728 O O . CYS A 1 88 ? 11.874 -1.591 -33.647 1.00 94.06 88 CYS A O 1
ATOM 730 N N . ARG A 1 89 ? 13.647 -2.916 -33.924 1.00 93.38 89 ARG A N 1
ATOM 731 C CA . ARG A 1 89 ? 13.875 -2.532 -35.335 1.00 93.38 89 ARG A CA 1
ATOM 732 C C . ARG A 1 89 ? 12.800 -3.022 -36.302 1.00 93.38 89 ARG A C 1
ATOM 734 O O . ARG A 1 89 ? 12.649 -2.458 -37.377 1.00 93.38 89 ARG A O 1
ATOM 741 N N . THR A 1 90 ? 12.082 -4.081 -35.936 1.00 94.56 90 THR A N 1
ATOM 742 C CA . THR A 1 90 ? 11.082 -4.708 -36.807 1.00 94.56 90 THR A CA 1
ATOM 743 C C . THR A 1 90 ? 9.717 -4.053 -36.644 1.00 94.56 90 THR A C 1
ATOM 745 O O . THR A 1 90 ? 9.106 -3.669 -37.634 1.00 94.56 90 THR A O 1
ATOM 748 N N . CYS A 1 91 ? 9.233 -3.894 -35.407 1.00 94.00 91 CYS A N 1
ATOM 749 C CA . CYS A 1 91 ? 7.929 -3.271 -35.151 1.00 94.00 91 CYS A CA 1
ATOM 750 C C . CYS A 1 91 ? 8.010 -1.792 -34.745 1.00 94.00 91 CYS A C 1
ATOM 752 O O . CYS A 1 91 ? 6.973 -1.169 -34.548 1.00 94.00 91 CYS A O 1
ATOM 754 N N . PHE A 1 92 ? 9.213 -1.224 -34.598 1.00 91.00 92 PHE A N 1
ATOM 755 C CA . PHE A 1 92 ? 9.472 0.165 -34.183 1.00 91.00 92 PHE A CA 1
ATOM 756 C C . PHE A 1 92 ? 8.885 0.585 -32.827 1.00 91.00 92 PHE A C 1
ATOM 758 O O . PHE A 1 92 ? 9.041 1.748 -32.451 1.00 91.00 92 PHE A O 1
ATOM 765 N N . LEU A 1 93 ? 8.276 -0.342 -32.081 1.00 92.69 93 LEU A N 1
ATOM 766 C CA . LEU A 1 93 ? 7.755 -0.113 -30.739 1.00 92.69 93 LEU A CA 1
ATOM 767 C C . LEU A 1 93 ? 8.902 0.064 -29.748 1.00 92.69 93 LEU A C 1
ATOM 769 O O . LEU A 1 93 ? 9.884 -0.683 -29.774 1.00 92.69 93 LEU A O 1
ATOM 773 N N . ILE A 1 94 ? 8.738 1.048 -28.870 1.00 91.31 94 ILE A N 1
ATOM 774 C CA . ILE A 1 94 ? 9.592 1.264 -27.709 1.00 91.31 94 ILE A CA 1
ATOM 775 C C . ILE A 1 94 ? 8.862 0.645 -26.528 1.00 91.31 94 ILE A C 1
ATOM 777 O O . ILE A 1 94 ? 7.747 1.046 -26.201 1.00 91.31 94 ILE A O 1
ATOM 781 N N . ASP A 1 95 ? 9.490 -0.342 -25.917 1.00 90.62 95 ASP A N 1
ATOM 782 C CA . ASP A 1 95 ? 9.033 -0.934 -24.668 1.00 90.62 95 ASP A CA 1
ATOM 783 C C . ASP A 1 95 ? 10.261 -1.097 -23.784 1.00 90.62 95 ASP A C 1
ATOM 785 O O . ASP A 1 95 ? 11.401 -1.051 -24.257 1.00 90.62 95 ASP A O 1
ATOM 789 N N . GLY A 1 96 ? 10.042 -1.247 -22.493 1.00 90.75 96 GLY A N 1
ATOM 790 C CA . GLY A 1 96 ? 11.141 -1.549 -21.615 1.00 90.75 96 GLY A CA 1
ATOM 791 C C . GLY A 1 96 ? 11.375 -3.057 -21.547 1.00 90.75 96 GLY A C 1
ATOM 792 O O . GLY A 1 96 ? 10.431 -3.859 -21.487 1.00 90.75 96 GLY A O 1
ATOM 793 N N . TYR A 1 97 ? 12.648 -3.419 -21.504 1.00 89.50 97 TYR A N 1
ATOM 794 C CA . TYR A 1 97 ? 13.121 -4.789 -21.428 1.00 89.50 97 TYR A CA 1
ATOM 795 C C . TYR A 1 97 ? 14.167 -4.921 -20.331 1.00 89.50 97 TYR A C 1
ATOM 797 O O . TYR A 1 97 ? 14.948 -4.004 -20.063 1.00 89.50 97 TYR A O 1
ATOM 805 N N . THR A 1 98 ? 14.179 -6.088 -19.705 1.00 89.31 98 THR A N 1
ATOM 806 C CA . THR A 1 98 ? 15.267 -6.486 -18.810 1.00 89.31 98 THR A CA 1
ATOM 807 C C . THR A 1 98 ? 16.466 -6.975 -19.624 1.00 89.31 98 THR A C 1
ATOM 809 O O . THR A 1 98 ? 16.307 -7.410 -20.761 1.00 89.31 98 THR A O 1
ATOM 812 N N . GLU A 1 99 ? 17.676 -6.961 -19.056 1.00 80.88 99 GLU A N 1
ATOM 813 C CA . GLU A 1 99 ? 18.879 -7.434 -19.771 1.00 80.88 99 GLU A CA 1
ATOM 814 C C . GLU A 1 99 ? 18.812 -8.908 -20.209 1.00 80.88 99 GLU A C 1
ATOM 816 O O . GLU A 1 99 ? 19.551 -9.317 -21.102 1.00 80.88 99 GLU A O 1
ATOM 821 N N . VAL A 1 100 ? 17.935 -9.704 -19.587 1.00 83.94 100 VAL A N 1
ATOM 822 C CA . VAL A 1 100 ? 17.726 -11.121 -19.922 1.00 83.94 100 VAL A CA 1
ATOM 823 C C . VAL A 1 100 ? 16.794 -11.324 -21.120 1.00 83.94 100 VAL A C 1
ATOM 825 O O . VAL A 1 100 ? 16.733 -12.419 -21.672 1.00 83.94 100 VAL A O 1
ATOM 828 N N . GLU A 1 101 ? 16.050 -10.296 -21.527 1.00 87.56 101 GLU A N 1
ATOM 829 C CA . GLU A 1 101 ? 15.107 -10.383 -22.637 1.00 87.56 101 GLU A CA 1
ATOM 830 C C . GLU A 1 101 ? 15.794 -10.012 -23.954 1.00 87.56 101 GLU A C 1
ATOM 832 O O . GLU A 1 101 ? 15.927 -8.843 -24.308 1.00 87.56 101 GLU A O 1
ATOM 837 N N . GLU A 1 102 ? 16.206 -11.029 -24.715 1.00 90.25 102 GLU A N 1
ATOM 838 C CA . GLU A 1 102 ? 16.852 -10.837 -26.021 1.00 90.25 102 GLU A CA 1
ATOM 839 C C . GLU A 1 102 ? 15.863 -10.649 -27.181 1.00 90.25 102 GLU A C 1
ATOM 841 O O . GLU A 1 102 ? 16.286 -10.347 -28.296 1.00 90.25 102 GLU A O 1
ATOM 846 N N . ASN A 1 103 ? 14.557 -10.823 -26.961 1.00 94.81 103 ASN A N 1
ATOM 847 C CA . ASN A 1 103 ? 13.548 -10.816 -28.020 1.00 94.81 103 ASN A CA 1
ATOM 848 C C . ASN A 1 103 ? 12.398 -9.856 -27.708 1.00 94.81 103 ASN A C 1
ATOM 850 O O . ASN A 1 103 ? 11.916 -9.752 -26.582 1.00 94.81 103 ASN A O 1
ATOM 854 N N . CYS A 1 104 ? 11.910 -9.187 -28.748 1.00 93.94 104 CYS A N 1
ATOM 855 C CA . CYS A 1 104 ? 10.755 -8.312 -28.677 1.00 93.94 104 CYS A CA 1
ATOM 856 C C . CYS A 1 104 ? 9.497 -9.116 -28.328 1.00 93.94 104 CYS A C 1
ATOM 858 O O . CYS A 1 104 ? 9.150 -10.063 -29.033 1.00 93.94 104 CYS A O 1
ATOM 860 N N . ARG A 1 105 ? 8.752 -8.678 -27.307 1.00 93.19 105 ARG A N 1
ATOM 861 C CA . ARG A 1 105 ? 7.506 -9.329 -26.858 1.00 93.19 105 ARG A CA 1
ATOM 862 C C . ARG A 1 105 ? 6.379 -9.294 -27.895 1.00 93.19 105 ARG A C 1
ATOM 864 O O . ARG A 1 105 ? 5.440 -10.072 -27.793 1.00 93.19 105 ARG A O 1
ATOM 871 N N . TYR A 1 106 ? 6.466 -8.396 -28.877 1.00 93.44 106 TYR A N 1
ATOM 872 C CA . TYR A 1 106 ? 5.410 -8.182 -29.870 1.00 93.44 106 TYR A CA 1
ATOM 873 C C . TYR A 1 106 ? 5.654 -8.952 -31.166 1.00 93.44 106 TYR A C 1
ATOM 875 O O . TYR A 1 106 ? 4.746 -9.595 -31.679 1.00 93.44 106 TYR A O 1
ATOM 883 N N . CYS A 1 107 ? 6.871 -8.882 -31.713 1.00 94.81 107 CYS A N 1
ATOM 884 C CA . CYS A 1 107 ? 7.189 -9.487 -33.012 1.00 94.81 107 CYS A CA 1
ATOM 885 C C . CYS A 1 107 ? 8.184 -10.651 -32.932 1.00 94.81 107 CYS A C 1
ATOM 887 O O . CYS A 1 107 ? 8.495 -11.251 -33.955 1.00 94.81 107 CYS A O 1
ATOM 889 N N . GLY A 1 108 ? 8.727 -10.953 -31.748 1.00 92.94 108 GLY A N 1
ATOM 890 C CA . GLY A 1 108 ? 9.720 -12.012 -31.552 1.00 92.94 108 GLY A CA 1
ATOM 891 C C . GLY A 1 108 ? 11.118 -11.701 -32.100 1.00 92.94 108 GLY A C 1
ATOM 892 O O . GLY A 1 108 ? 12.028 -12.507 -31.913 1.00 92.94 108 GLY A O 1
ATOM 893 N N . ALA A 1 109 ? 11.326 -10.550 -32.750 1.00 94.12 109 ALA A N 1
ATOM 894 C CA . ALA A 1 109 ? 12.622 -10.168 -33.307 1.00 94.12 109 ALA A CA 1
ATOM 895 C C . ALA A 1 109 ? 13.678 -9.945 -32.216 1.00 94.12 109 ALA A C 1
ATOM 897 O O . ALA A 1 109 ? 13.352 -9.498 -31.115 1.00 94.12 109 ALA A O 1
ATOM 898 N N . LYS A 1 110 ? 14.948 -10.212 -32.540 1.00 94.81 110 LYS A N 1
ATOM 899 C CA . LYS A 1 110 ? 16.066 -9.999 -31.616 1.00 94.81 110 LYS A CA 1
ATOM 900 C C . LYS A 1 110 ? 16.235 -8.507 -31.301 1.00 94.81 110 LYS A C 1
ATOM 902 O O . LYS A 1 110 ? 16.235 -7.674 -32.207 1.00 94.81 110 LYS A O 1
ATOM 907 N N . LEU A 1 111 ? 16.357 -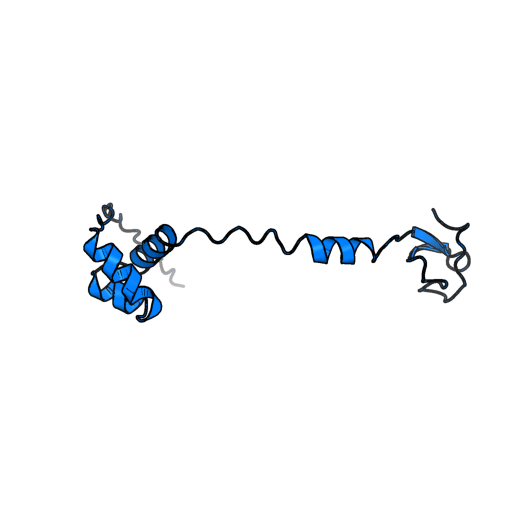8.186 -30.019 1.00 92.94 111 LEU A N 1
ATOM 908 C CA . LEU A 1 111 ? 16.655 -6.858 -29.499 1.00 92.94 111 LEU A CA 1
ATOM 909 C C . LEU A 1 111 ? 18.167 -6.680 -29.397 1.00 92.94 111 LEU A C 1
ATOM 911 O O . LEU A 1 111 ? 18.898 -7.617 -29.071 1.00 92.94 111 LEU A O 1
ATOM 915 N N . PHE A 1 112 ? 18.639 -5.466 -29.660 1.00 91.19 112 PHE A N 1
ATOM 916 C CA . PHE A 1 112 ? 20.056 -5.141 -29.588 1.00 91.19 112 PHE A CA 1
ATOM 917 C C . PHE A 1 112 ? 20.290 -4.000 -28.604 1.00 91.19 112 PHE A C 1
ATOM 919 O O . PHE A 1 112 ? 19.545 -3.025 -28.571 1.00 91.19 112 PHE A O 1
ATOM 926 N N . LYS A 1 113 ? 21.387 -4.086 -27.845 1.00 85.62 113 LYS A N 1
ATOM 927 C CA . LYS A 1 113 ? 21.781 -3.064 -26.858 1.00 85.62 113 LYS A CA 1
ATOM 928 C C . LYS A 1 113 ? 22.032 -1.681 -27.475 1.00 85.62 113 LYS A C 1
ATOM 930 O O . LYS A 1 113 ? 21.914 -0.677 -26.791 1.00 85.62 113 LYS A O 1
ATOM 935 N N . ILE A 1 114 ? 22.362 -1.627 -28.765 1.00 90.25 114 ILE A N 1
ATOM 936 C CA . ILE A 1 114 ? 22.535 -0.370 -29.511 1.00 90.25 114 ILE A CA 1
ATOM 937 C C . ILE A 1 114 ? 21.215 0.368 -29.779 1.00 90.25 114 ILE A C 1
ATOM 939 O O . ILE A 1 114 ? 21.254 1.531 -30.156 1.00 90.25 114 ILE A O 1
ATOM 943 N N . ASP A 1 115 ? 20.067 -0.294 -29.598 1.00 86.62 115 ASP A N 1
ATOM 944 C CA . ASP A 1 115 ? 18.735 0.293 -29.792 1.00 86.62 115 ASP A CA 1
ATOM 945 C C . ASP A 1 115 ? 18.093 0.761 -28.471 1.00 86.62 115 ASP A C 1
ATOM 947 O O . ASP A 1 115 ? 16.886 1.018 -28.418 1.00 86.62 115 ASP A O 1
ATOM 951 N N . VAL A 1 116 ? 18.885 0.830 -27.396 1.00 89.06 116 VAL A N 1
ATOM 952 C CA . VAL A 1 116 ? 18.485 1.418 -26.113 1.00 89.06 116 VAL A CA 1
ATOM 953 C C . VAL A 1 116 ? 18.351 2.936 -26.276 1.00 89.06 116 VAL A C 1
ATOM 955 O O . VAL A 1 116 ? 19.219 3.569 -26.880 1.00 89.06 116 VAL A O 1
ATOM 958 N N . ILE A 1 117 ? 17.263 3.501 -25.746 1.00 84.94 117 ILE A N 1
ATOM 959 C CA . ILE A 1 117 ? 16.922 4.934 -25.777 1.00 84.94 117 ILE A CA 1
ATOM 960 C C . ILE A 1 117 ? 17.057 5.542 -24.383 1.00 84.94 117 ILE A C 1
ATOM 962 O O . ILE A 1 117 ? 16.561 4.914 -23.417 1.00 84.94 117 ILE A O 1
#

Sequence (117 aa):
MAKVAKVTKVTKVAKILPKKWTEEEDNFIKENYLRMDKKALARNFGVTLKSIEGKIRRMKPKKPKLTEKRTEKSEKKERLLIHQNVRCRTCFLIDGYTEVEENCRYCGAKLFKIDVI

Organism: NCBI:txid1980939

Radius of gyration: 31.62 Å; chains: 1; bounding box: 71×31×78 Å